Protein AF-A0A4P1T7J0-F1 (afdb_monomer)

Organism: Callithrix jacchus (NCBI:txid9483)

Mean predicted aligned error: 5.01 Å

pLDDT: mean 91.34, std 6.76, range [58.94, 97.94]

Sequence (83 aa):
VFSGRGSFPVAEKITQGFGVIFSNGERWKQIRRFSLMVLRNMGMGKKTIEDRIQEEALCLVEALKKTNASPCDPTFLLGCVPC

Secondary structure (DSSP, 8-state):
---PPPP-HHHHHHHTT-SSSS--HHHHHHHHHHHHHHHHHTTTTSHHHHHHHHHHHHHHHHHHHTTTT-----HHHHHH---

InterPro domains:
  IPR001128 Cytochrome P450 [PF00067] (2-83)
  IPR036396 Cytochrome P450 superfamily [G3DSA:1.10.630.10] (1-83)
  IPR036396 Cytochrome P450 superfamily [SSF48264] (2-81)
  IPR050182 Cytochrome P450 family 2 [PTHR24300] (1-81)

Solvent-accessible surface area (backbone atoms only — not comparable to full-atom values): 5029 Å² total; per-residue (Å²): 134,96,79,77,51,79,91,46,74,68,58,38,72,74,46,70,55,46,64,64,81,61,17,54,70,69,63,19,54,52,47,43,53,50,52,53,51,52,43,44,72,74,22,55,96,38,67,70,41,53,55,46,44,51,54,35,50,51,53,47,52,52,58,55,56,71,49,70,86,52,94,74,83,57,66,62,62,71,69,64,56,67,116

Nearest PDB structures (foldseek):
  2pg6-assembly2_B  TM=9.678E-01  e=2.456E-05  Homo sapiens
  2fdw-assembly1_A  TM=9.735E-01  e=2.812E-05  Homo sapiens
  3ua5-assembly1_A  TM=8.816E-01  e=1.750E-05  Homo sapiens
  4ejh-assembly8_H  TM=8.828E-01  e=1.248E-04  Homo sapiens
  3c6g-assembly1_A  TM=8.446E-01  e=1.531E-02  Homo sapiens

Foldseek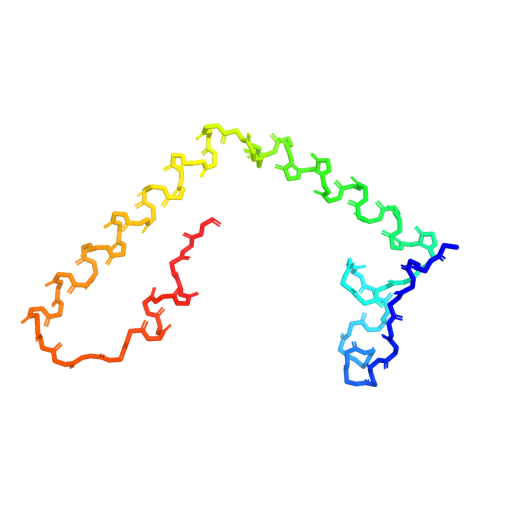 3Di:
DPPAADDDPVCCVVQVQADQRHHDDPRNVVRVVVVVVVCVVVPVVHVVVVVVVVVLVVVLVVVVVVCVPPDDDCPCSVVPSDD

Structure (mmCIF, N/CA/C/O backbone):
data_AF-A0A4P1T7J0-F1
#
_entry.id   AF-A0A4P1T7J0-F1
#
loop_
_atom_site.group_PDB
_atom_site.id
_atom_site.type_symbol
_atom_site.label_atom_id
_atom_site.label_alt_id
_atom_site.label_comp_id
_atom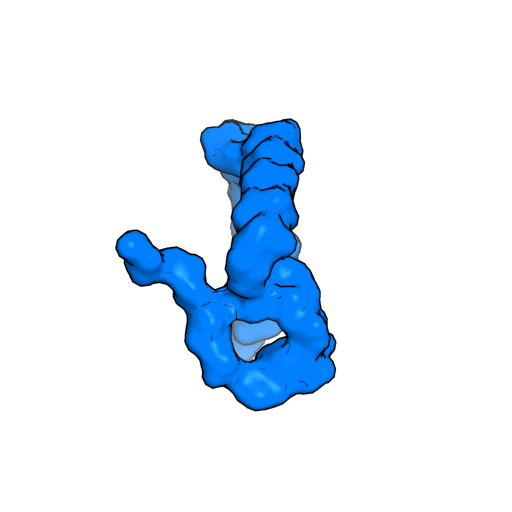_site.label_asym_id
_atom_site.label_entity_id
_atom_site.label_seq_id
_atom_site.pdbx_PDB_ins_code
_atom_site.Cartn_x
_atom_site.Cartn_y
_atom_site.Cartn_z
_atom_site.occupancy
_atom_site.B_iso_or_equiv
_atom_site.auth_seq_id
_atom_site.auth_comp_id
_atom_site.auth_asym_id
_atom_site.auth_atom_id
_atom_site.pdbx_PDB_model_num
ATOM 1 N N . VAL A 1 1 ? -25.553 -2.144 13.155 1.00 62.28 1 VAL A N 1
ATOM 2 C CA . VAL A 1 1 ? -24.486 -1.752 12.199 1.00 62.28 1 VAL A CA 1
ATOM 3 C C . VAL A 1 1 ? -23.388 -2.801 12.248 1.00 62.28 1 VAL A C 1
ATOM 5 O O . VAL A 1 1 ? -22.885 -3.071 13.330 1.00 62.28 1 VAL A O 1
ATOM 8 N N . PHE A 1 2 ? -23.038 -3.405 11.112 1.00 85.81 2 PHE A N 1
ATOM 9 C CA . PHE A 1 2 ? -21.980 -4.417 11.012 1.00 85.81 2 PHE A CA 1
ATOM 10 C C . PHE A 1 2 ? -20.626 -3.745 10.745 1.00 85.81 2 PHE A C 1
ATOM 12 O O . PHE A 1 2 ? -20.211 -3.600 9.601 1.00 85.81 2 PHE A O 1
ATOM 19 N N . SER A 1 3 ? -19.961 -3.265 11.801 1.00 87.88 3 SER A N 1
ATOM 20 C CA . SER A 1 3 ? -1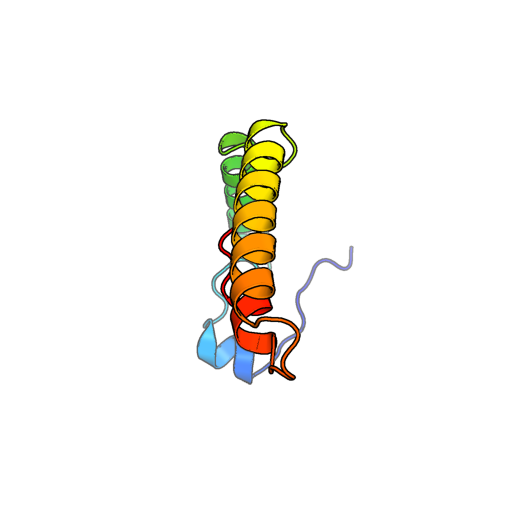8.678 -2.542 11.688 1.00 87.88 3 SER A CA 1
ATOM 21 C C . SER A 1 3 ? -17.466 -3.301 12.240 1.00 87.88 3 SER A C 1
ATOM 23 O O . SER A 1 3 ? -16.358 -2.766 12.217 1.00 87.88 3 SER A O 1
ATOM 25 N N . GLY A 1 4 ? -17.670 -4.511 12.769 1.00 89.38 4 GLY A N 1
ATOM 26 C CA . GLY A 1 4 ? -16.616 -5.320 13.380 1.00 89.38 4 GLY A CA 1
ATOM 27 C C . GLY A 1 4 ? -15.621 -5.901 12.370 1.00 89.38 4 GLY A C 1
ATOM 28 O O . GLY A 1 4 ? -15.898 -5.986 11.174 1.00 89.38 4 GLY A O 1
ATOM 29 N N . ARG A 1 5 ? -14.447 -6.293 12.861 1.00 91.31 5 ARG A N 1
ATOM 30 C CA . ARG A 1 5 ? -13.421 -7.064 12.152 1.00 91.31 5 ARG A CA 1
ATOM 31 C C . ARG A 1 5 ? -13.470 -8.507 12.626 1.00 91.31 5 ARG A C 1
ATOM 33 O O . ARG A 1 5 ? -13.517 -8.738 13.833 1.00 91.31 5 ARG A O 1
ATOM 40 N N . GLY A 1 6 ? -13.480 -9.442 11.675 1.00 89.62 6 GLY A N 1
ATOM 41 C CA . GLY A 1 6 ? -13.420 -10.872 11.968 1.00 89.62 6 GLY A CA 1
ATOM 42 C C . GLY A 1 6 ? -12.134 -11.232 12.711 1.00 89.62 6 GLY A C 1
ATOM 43 O O . GLY A 1 6 ? -11.096 -10.604 12.495 1.00 89.62 6 GLY A O 1
ATOM 44 N N . SER A 1 7 ? -12.225 -12.229 13.589 1.00 87.25 7 SER A N 1
ATOM 45 C CA . SER A 1 7 ? -11.066 -12.780 14.288 1.00 87.25 7 SER A CA 1
ATOM 46 C C . SER A 1 7 ? -10.282 -13.679 13.337 1.00 87.25 7 SER A C 1
ATOM 48 O O . SER A 1 7 ? -10.831 -14.606 12.740 1.00 87.25 7 SER A O 1
A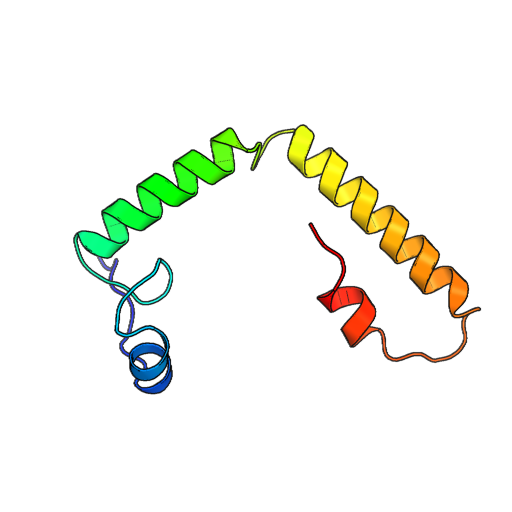TOM 50 N N . PHE A 1 8 ? -8.994 -13.382 13.193 1.00 90.19 8 PHE A N 1
ATOM 51 C CA . PHE A 1 8 ? -8.048 -14.195 12.441 1.00 90.19 8 PHE A CA 1
ATOM 52 C C . PHE A 1 8 ? -6.877 -14.512 13.374 1.00 90.19 8 PHE A C 1
ATOM 54 O O . PHE A 1 8 ? -6.088 -13.607 13.650 1.00 90.19 8 PHE A O 1
ATOM 61 N N . PRO A 1 9 ? -6.714 -15.765 13.842 1.00 91.44 9 PRO A N 1
ATOM 62 C CA . PRO A 1 9 ? -5.721 -16.107 14.865 1.00 91.44 9 PRO A CA 1
ATOM 63 C C . PRO A 1 9 ? -4.288 -15.688 14.509 1.00 91.44 9 PRO A C 1
ATOM 65 O O . PRO A 1 9 ? -3.533 -15.223 15.359 1.00 91.44 9 PRO A O 1
ATOM 68 N N . VAL A 1 10 ? -3.920 -15.793 13.227 1.00 94.12 10 VAL A N 1
ATOM 69 C CA . VAL A 1 10 ? -2.615 -15.334 12.725 1.00 94.12 10 VAL A CA 1
ATOM 70 C C . VAL A 1 10 ? -2.480 -13.815 12.852 1.00 94.12 10 VAL A C 1
ATOM 72 O O . VAL A 1 10 ? -1.483 -13.328 13.381 1.00 94.12 10 VAL A O 1
ATOM 75 N N . ALA A 1 11 ? -3.490 -13.057 12.417 1.00 88.88 11 ALA A N 1
ATOM 76 C CA . ALA A 1 11 ? -3.465 -11.600 12.497 1.00 88.88 11 ALA A CA 1
ATOM 77 C C . ALA A 1 11 ? -3.483 -11.109 13.949 1.00 88.88 11 ALA A C 1
ATOM 79 O O . ALA A 1 11 ? -2.796 -10.144 14.275 1.00 88.88 11 ALA A O 1
ATOM 80 N N . GLU A 1 12 ? -4.214 -11.782 14.836 1.00 88.88 12 GLU A N 1
ATOM 81 C CA . GLU A 1 12 ? -4.221 -11.479 16.268 1.00 88.88 12 GLU A CA 1
ATOM 82 C C . GLU A 1 12 ? -2.867 -11.754 16.912 1.00 88.88 12 GLU A C 1
ATOM 84 O O . GLU A 1 12 ? -2.394 -10.930 17.686 1.00 88.88 12 GLU A O 1
ATOM 89 N N . LYS A 1 13 ? -2.184 -12.844 16.553 1.00 92.81 13 LYS A N 1
ATOM 90 C CA . LYS A 1 13 ? -0.840 -13.121 17.074 1.00 92.81 13 LYS A CA 1
ATOM 91 C C . LYS A 1 13 ? 0.187 -12.075 16.627 1.00 92.81 13 LYS A C 1
ATOM 93 O O . LYS A 1 13 ? 1.060 -11.715 17.411 1.00 92.81 13 LYS A O 1
ATOM 98 N N . ILE A 1 14 ? 0.076 -11.588 15.389 1.00 93.31 14 ILE A N 1
ATOM 99 C CA . ILE A 1 14 ? 0.999 -10.593 14.818 1.00 93.31 14 ILE A CA 1
ATOM 100 C C . ILE A 1 14 ? 0.707 -9.191 15.359 1.00 93.31 14 ILE A C 1
ATOM 102 O O . ILE A 1 14 ? 1.613 -8.480 15.778 1.00 93.31 14 ILE A O 1
ATOM 106 N N . THR A 1 15 ? -0.559 -8.777 15.326 1.00 90.25 15 THR A N 1
ATOM 107 C CA . THR A 1 15 ? -0.962 -7.393 15.628 1.00 90.25 15 THR A CA 1
ATOM 108 C C . THR A 1 15 ? -1.410 -7.194 17.066 1.00 90.25 15 THR A C 1
ATOM 110 O O . THR A 1 15 ? -1.584 -6.053 17.486 1.00 90.25 15 THR A O 1
ATOM 113 N N . GLN A 1 16 ? -1.650 -8.278 17.810 1.00 88.44 16 GLN A N 1
ATOM 114 C CA . GLN A 1 16 ? -2.150 -8.277 19.190 1.00 88.44 16 GLN A CA 1
ATOM 115 C C . GLN A 1 16 ? -3.436 -7.446 19.367 1.00 88.44 16 GLN A C 1
ATOM 117 O O . GLN A 1 16 ? -3.711 -6.898 20.433 1.00 88.44 16 GLN A O 1
ATOM 122 N N . GLY A 1 17 ? -4.237 -7.315 18.301 1.00 84.50 17 GLY A N 1
ATOM 123 C CA . GLY A 1 17 ? -5.456 -6.503 18.304 1.00 84.50 17 GLY A CA 1
ATOM 124 C C . GLY A 1 17 ? -5.212 -4.985 18.271 1.00 8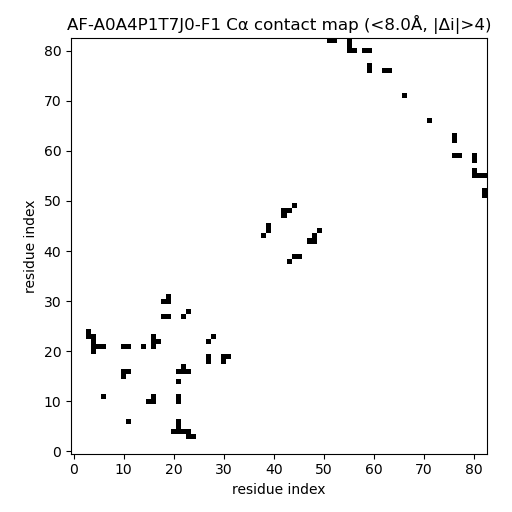4.50 17 GLY A C 1
ATOM 125 O O . GLY A 1 17 ? -6.111 -4.204 18.616 1.00 84.50 17 GLY A O 1
ATOM 126 N N . PHE A 1 18 ? -4.015 -4.544 17.874 1.00 89.75 18 PHE A N 1
ATOM 127 C CA . PHE A 1 18 ? -3.665 -3.141 17.644 1.00 89.75 18 PHE A CA 1
ATOM 128 C C . PHE A 1 18 ? -3.706 -2.768 16.152 1.00 89.75 18 PHE A C 1
ATOM 130 O O . PHE A 1 18 ? -3.867 -3.605 15.265 1.00 89.75 18 PHE A O 1
ATOM 137 N N . GLY A 1 19 ? -3.588 -1.468 15.870 1.00 91.31 19 GLY A N 1
ATOM 138 C CA . GLY A 1 19 ? -3.610 -0.923 14.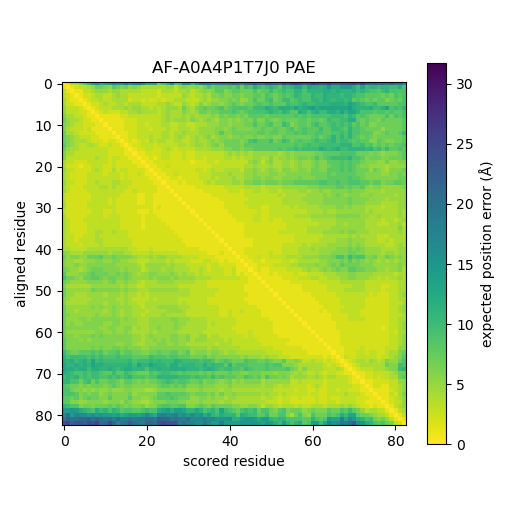512 1.00 91.31 19 GLY A CA 1
ATOM 139 C C . GLY A 1 19 ? -5.018 -0.644 13.985 1.00 91.31 19 GLY A C 1
ATOM 140 O O . GLY A 1 19 ? -5.981 -0.595 14.744 1.00 91.31 19 GLY A O 1
ATOM 141 N N . VAL A 1 20 ? -5.140 -0.413 12.674 1.00 94.69 20 VAL A N 1
ATOM 142 C CA . VAL A 1 20 ? -6.398 0.020 12.025 1.00 94.69 20 VAL A CA 1
ATOM 143 C C . VAL A 1 20 ? -7.136 -1.106 11.286 1.00 94.69 20 VAL A C 1
ATOM 145 O O . VAL A 1 20 ? -8.336 -0.995 11.027 1.00 94.69 20 VAL A O 1
ATOM 148 N N . ILE A 1 21 ? -6.429 -2.182 10.928 1.00 92.19 21 ILE A N 1
ATOM 149 C CA . ILE A 1 21 ? -6.951 -3.245 10.055 1.00 92.19 21 ILE A CA 1
ATOM 150 C C . ILE A 1 21 ? -7.751 -4.277 10.859 1.00 92.19 21 ILE A C 1
ATOM 152 O O . ILE A 1 21 ? -8.891 -4.560 10.494 1.00 92.19 21 ILE A O 1
ATOM 156 N N . PHE A 1 22 ? -7.181 -4.781 11.961 1.00 91.62 22 PHE A N 1
ATOM 157 C CA . PHE A 1 22 ? -7.728 -5.899 12.747 1.00 91.62 22 PHE A CA 1
ATOM 158 C C . PHE A 1 22 ? -8.258 -5.508 14.137 1.00 91.62 22 PHE A C 1
ATOM 160 O O . PHE A 1 22 ? -8.759 -6.360 14.864 1.00 91.62 22 PHE A O 1
ATOM 167 N N . SER A 1 23 ? -8.176 -4.234 14.530 1.00 92.31 23 SER A N 1
ATOM 168 C CA . SER A 1 23 ? -8.736 -3.779 15.808 1.00 92.31 23 SER A CA 1
ATOM 169 C C . SER A 1 23 ? -10.257 -3.593 15.740 1.00 92.31 23 SER A C 1
ATOM 171 O O . SER A 1 23 ? -10.844 -3.435 14.668 1.00 92.31 23 SER A O 1
ATOM 173 N N . ASN A 1 24 ? -10.903 -3.584 16.909 1.00 92.56 24 ASN A N 1
ATOM 174 C CA . ASN A 1 24 ? -12.349 -3.423 17.069 1.00 92.56 24 ASN A CA 1
ATOM 175 C C . ASN A 1 24 ? -12.693 -2.354 18.123 1.00 92.56 24 ASN A C 1
ATOM 177 O O . ASN A 1 24 ? -11.830 -1.870 18.858 1.00 92.56 24 ASN A O 1
ATOM 181 N N . GLY A 1 25 ? -13.977 -1.992 18.200 1.00 92.75 25 GLY A N 1
ATOM 182 C CA . GLY A 1 25 ? -14.501 -1.092 19.231 1.00 92.75 25 GLY A CA 1
ATOM 183 C C . GLY A 1 25 ? -13.964 0.338 19.129 1.00 92.75 25 GLY A C 1
ATOM 184 O O . GLY A 1 25 ? -13.700 0.844 18.037 1.00 92.75 25 GLY A O 1
ATOM 185 N N . GLU A 1 26 ? -13.829 1.007 20.273 1.00 94.19 26 GLU A N 1
ATOM 186 C CA . GLU A 1 26 ? -13.430 2.419 20.328 1.00 94.19 26 GLU A CA 1
ATOM 187 C C . GLU A 1 26 ? -11.998 2.649 19.839 1.00 94.19 26 GLU A C 1
ATOM 189 O O . GLU A 1 26 ? -11.738 3.594 19.097 1.00 94.19 26 GLU A O 1
ATOM 194 N N . ARG A 1 27 ? -11.088 1.716 20.144 1.00 92.56 27 ARG A N 1
ATOM 195 C CA . ARG A 1 27 ? -9.701 1.745 19.663 1.00 92.56 27 ARG A CA 1
ATOM 196 C C . ARG A 1 27 ? -9.640 1.871 18.139 1.00 92.56 27 ARG A C 1
ATOM 198 O O . ARG A 1 27 ? -8.948 2.743 17.618 1.00 92.56 27 ARG A O 1
ATOM 205 N N . TRP A 1 28 ? -10.392 1.030 17.428 1.00 94.75 28 TRP A N 1
ATOM 206 C CA . TRP A 1 28 ? -10.459 1.075 15.967 1.00 94.75 28 TRP A CA 1
ATOM 207 C C . TRP A 1 28 ? -10.996 2.412 15.458 1.00 94.75 28 TRP A C 1
ATOM 209 O O . TRP A 1 28 ? -10.419 3.001 14.543 1.00 94.75 28 TRP A O 1
ATOM 219 N N . LYS A 1 29 ? -12.078 2.918 16.065 1.00 95.31 29 LYS A N 1
ATOM 220 C CA . LYS A 1 29 ? -12.697 4.190 15.664 1.00 95.31 29 LYS A CA 1
ATOM 221 C C . LYS A 1 29 ? -11.725 5.359 15.814 1.00 95.31 29 LYS A C 1
ATOM 223 O O . LYS A 1 29 ? -11.598 6.157 14.883 1.00 95.31 29 LYS A O 1
ATOM 228 N N . GLN A 1 30 ? -11.026 5.439 16.945 1.00 96.31 30 GLN A N 1
ATOM 229 C CA . GLN A 1 30 ? -10.072 6.510 17.231 1.00 96.31 30 GLN A CA 1
ATOM 230 C C . GLN A 1 30 ? -8.877 6.474 16.277 1.00 96.31 30 GLN A C 1
ATOM 232 O O . GLN A 1 30 ? -8.611 7.471 15.603 1.00 96.31 30 GLN A O 1
ATOM 237 N N . ILE A 1 31 ? -8.216 5.317 16.147 1.00 96.25 31 ILE A N 1
ATOM 238 C CA . ILE A 1 31 ? -7.050 5.165 15.264 1.00 96.25 31 ILE A CA 1
ATOM 239 C C . ILE A 1 31 ? -7.451 5.437 13.813 1.00 96.25 31 ILE A C 1
ATOM 241 O O . ILE A 1 31 ? -6.794 6.220 13.136 1.00 96.25 31 ILE A O 1
ATOM 245 N N . ARG A 1 32 ? -8.573 4.880 13.338 1.00 96.62 32 ARG A N 1
ATOM 246 C CA . ARG A 1 32 ? -9.058 5.124 11.971 1.00 96.62 32 ARG A CA 1
ATOM 247 C C . ARG A 1 32 ? -9.317 6.606 11.711 1.00 96.62 32 ARG A C 1
ATOM 249 O O . ARG A 1 32 ? -8.935 7.107 10.654 1.00 96.62 32 ARG A O 1
ATOM 256 N N . ARG A 1 33 ? -9.977 7.304 12.641 1.00 97.50 33 ARG A N 1
ATOM 257 C CA . ARG A 1 33 ? -10.274 8.737 12.496 1.00 97.50 33 ARG A CA 1
ATOM 258 C C . ARG A 1 33 ? -8.990 9.559 12.442 1.00 97.50 33 ARG A C 1
ATOM 260 O O . ARG A 1 33 ? -8.867 10.413 11.566 1.00 97.50 33 ARG A O 1
ATOM 267 N N . PHE A 1 34 ? -8.051 9.278 13.341 1.00 97.50 34 PHE A N 1
ATOM 268 C CA . PHE A 1 34 ? -6.752 9.939 13.373 1.00 97.50 34 PHE A CA 1
ATOM 269 C C . PHE A 1 34 ? -5.956 9.681 12.086 1.00 97.50 34 PHE A C 1
ATOM 271 O O . PHE A 1 34 ? -5.578 10.633 11.410 1.00 97.50 34 PHE A O 1
ATOM 278 N N . SER A 1 35 ? -5.786 8.421 11.674 1.00 97.50 35 SER A N 1
ATOM 279 C CA . SER A 1 35 ? -5.044 8.069 10.456 1.00 97.50 35 SER A CA 1
ATOM 280 C C . SER A 1 35 ? -5.636 8.720 9.206 1.00 97.50 35 SER A C 1
ATOM 282 O O . SER A 1 35 ? -4.895 9.274 8.400 1.00 97.50 35 SER A O 1
ATOM 284 N N . LEU A 1 36 ? -6.965 8.721 9.047 1.00 97.31 36 LEU A N 1
ATOM 285 C CA . LEU A 1 36 ? -7.612 9.380 7.906 1.00 97.31 36 LEU A CA 1
ATOM 286 C C . LEU A 1 36 ? -7.411 10.899 7.911 1.00 97.31 36 LEU A C 1
ATOM 288 O O . LEU A 1 36 ? -7.257 11.492 6.844 1.00 97.31 36 LEU A O 1
ATOM 292 N N . MET A 1 37 ? -7.422 11.529 9.088 1.00 97.94 37 MET A N 1
ATOM 293 C CA . MET A 1 37 ? -7.121 12.955 9.221 1.00 97.94 37 MET A CA 1
ATOM 294 C C . MET A 1 37 ? -5.678 13.242 8.796 1.00 97.94 37 MET A C 1
ATOM 296 O O . MET A 1 37 ? -5.456 14.111 7.958 1.00 97.94 37 MET A O 1
ATOM 300 N N . VAL A 1 38 ? -4.716 12.477 9.317 1.00 97.44 38 VAL A N 1
ATOM 301 C CA . VAL A 1 38 ? -3.293 12.638 8.994 1.00 97.44 38 VAL A CA 1
ATOM 302 C C . VAL A 1 38 ? -3.043 12.435 7.501 1.00 97.44 38 VAL A C 1
ATOM 304 O O . VAL A 1 38 ? -2.435 13.295 6.873 1.00 97.44 38 VAL A O 1
ATOM 307 N N . LEU A 1 39 ? -3.577 11.370 6.896 1.00 96.06 39 LEU A N 1
ATOM 308 C CA . LEU A 1 39 ? -3.409 11.107 5.463 1.00 96.06 39 LEU A CA 1
ATOM 309 C C . LEU A 1 39 ? -3.953 12.254 4.596 1.00 96.06 39 LEU A C 1
ATOM 311 O O . LEU A 1 39 ? -3.283 12.693 3.665 1.00 96.06 39 LEU A O 1
ATOM 315 N N . ARG A 1 40 ? -5.134 12.797 4.918 1.00 95.88 40 ARG A N 1
ATOM 316 C CA . ARG A 1 40 ? -5.702 13.959 4.205 1.00 95.88 40 ARG A CA 1
ATOM 317 C C . ARG A 1 40 ? -4.870 15.227 4.393 1.00 95.88 40 ARG A C 1
ATOM 319 O O . ARG A 1 40 ? -4.723 16.006 3.449 1.00 95.88 40 ARG A O 1
ATOM 326 N N . ASN A 1 41 ? -4.315 15.432 5.587 1.00 95.88 41 ASN A N 1
ATOM 327 C CA . ASN A 1 41 ? -3.422 16.556 5.867 1.00 95.88 41 ASN A CA 1
ATOM 328 C C . ASN A 1 41 ? -2.111 16.439 5.078 1.00 95.88 41 ASN A C 1
ATOM 330 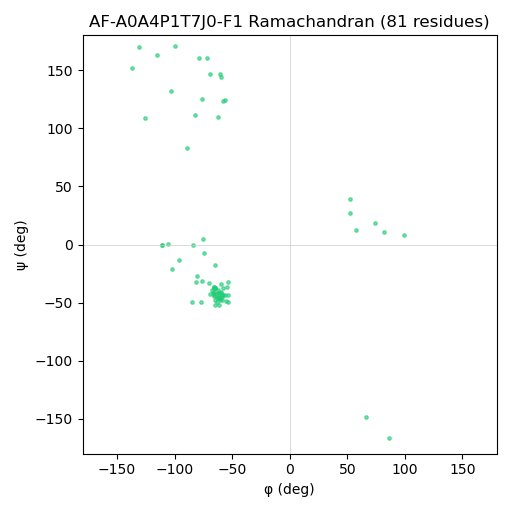O O . ASN A 1 41 ? -1.644 17.443 4.552 1.00 95.88 41 ASN A O 1
ATOM 334 N N . MET A 1 42 ? -1.592 15.220 4.900 1.00 93.69 42 MET A N 1
ATOM 335 C CA . MET A 1 42 ? -0.440 14.920 4.035 1.00 93.69 42 MET A CA 1
ATOM 336 C C . MET A 1 42 ? -0.771 14.926 2.532 1.00 93.69 42 MET A C 1
ATOM 338 O O . MET A 1 42 ? 0.083 14.617 1.709 1.00 93.69 42 MET A O 1
ATOM 342 N N . GLY A 1 43 ? -2.000 15.285 2.155 1.00 93.75 43 GLY A N 1
ATOM 343 C CA . GLY A 1 43 ? -2.377 15.489 0.760 1.00 93.75 43 GLY A CA 1
ATOM 344 C C . GLY A 1 43 ? -3.105 14.324 0.098 1.00 93.75 43 GLY A C 1
ATOM 345 O O . GLY A 1 43 ? -3.347 14.391 -1.104 1.00 93.75 43 GLY A O 1
ATOM 346 N N . MET A 1 44 ? -3.499 13.280 0.836 1.00 94.31 44 MET A N 1
ATOM 347 C CA . MET A 1 44 ? -4.321 12.199 0.278 1.00 94.31 44 MET A CA 1
ATOM 348 C C . MET A 1 44 ? -5.634 12.764 -0.281 1.00 94.31 44 MET A C 1
ATOM 350 O O . MET A 1 44 ? -6.406 13.396 0.447 1.00 94.31 44 MET A O 1
ATOM 354 N N . GLY A 1 45 ? -5.888 12.510 -1.567 1.00 92.50 45 G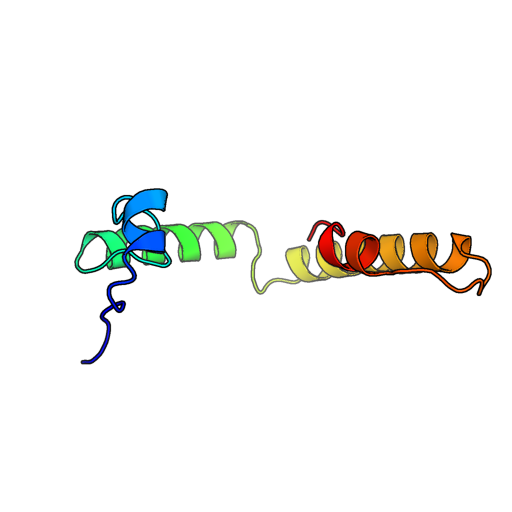LY A N 1
ATOM 355 C CA . GLY A 1 45 ? -7.031 13.059 -2.306 1.00 92.50 45 GLY A CA 1
ATOM 356 C C . GLY A 1 45 ? -6.821 14.481 -2.838 1.00 92.50 45 GLY A C 1
ATOM 357 O O . GLY A 1 45 ? -7.784 15.104 -3.276 1.00 92.50 45 GLY A O 1
ATOM 358 N N . LYS A 1 46 ? -5.594 15.011 -2.786 1.00 95.38 46 LYS A N 1
ATOM 359 C CA . LYS A 1 46 ? -5.200 16.288 -3.396 1.00 95.38 46 LYS A CA 1
ATOM 360 C C . LYS A 1 46 ? -4.176 16.051 -4.505 1.00 95.38 46 LYS A C 1
ATOM 362 O O . LYS A 1 46 ? -3.492 15.028 -4.515 1.00 95.38 46 LYS A O 1
ATOM 367 N N . LYS A 1 47 ? -4.003 17.068 -5.354 1.00 94.62 47 LYS A N 1
ATOM 368 C CA . LYS A 1 47 ? -3.021 17.073 -6.445 1.00 94.62 47 LYS A CA 1
ATOM 369 C C . LYS A 1 47 ? -1.592 16.757 -5.979 1.00 94.62 47 LYS A C 1
ATOM 371 O O . LYS A 1 47 ? -0.873 16.058 -6.660 1.00 94.62 47 LYS A O 1
ATOM 376 N N . THR A 1 48 ? -1.214 17.149 -4.762 1.00 93.12 48 THR A N 1
ATOM 377 C CA . THR A 1 48 ? 0.118 16.850 -4.205 1.00 93.12 48 THR A CA 1
ATOM 378 C C . THR A 1 48 ? 0.457 15.357 -4.143 1.00 93.12 48 THR A C 1
ATOM 380 O O . THR A 1 48 ? 1.609 14.995 -4.335 1.00 93.12 48 THR A O 1
ATOM 383 N N . ILE A 1 49 ? -0.512 14.483 -3.832 1.00 94.56 49 ILE A N 1
ATOM 384 C CA . ILE A 1 49 ? -0.274 13.028 -3.839 1.00 94.56 49 ILE A CA 1
ATOM 385 C C . ILE A 1 49 ? -0.379 12.469 -5.259 1.00 94.56 49 ILE A C 1
ATOM 387 O O . ILE A 1 49 ? 0.350 11.543 -5.588 1.00 94.56 49 ILE A O 1
ATOM 391 N N . GLU A 1 50 ? -1.231 13.043 -6.109 1.00 94.25 50 GLU A N 1
ATOM 392 C CA . GLU A 1 50 ? -1.273 12.699 -7.535 1.00 94.25 50 GLU A CA 1
ATOM 393 C C . GLU A 1 50 ? 0.081 12.952 -8.213 1.00 94.25 50 GLU A C 1
ATOM 395 O O . GLU A 1 50 ? 0.600 12.053 -8.866 1.00 94.25 50 GLU A O 1
ATOM 400 N N . ASP A 1 51 ? 0.685 14.120 -7.983 1.00 94.62 51 ASP A N 1
ATOM 401 C CA . ASP A 1 51 ? 1.990 14.492 -8.536 1.00 94.62 51 ASP A CA 1
ATOM 402 C C . ASP A 1 51 ? 3.084 13.499 -8.084 1.00 94.62 51 ASP A C 1
ATOM 404 O O . ASP A 1 51 ? 3.894 13.058 -8.895 1.00 94.62 51 ASP A O 1
ATOM 408 N N . ARG A 1 52 ? 3.061 13.060 -6.814 1.00 93.06 52 ARG A N 1
ATOM 409 C CA . ARG A 1 52 ? 3.989 12.035 -6.295 1.00 93.06 52 ARG A CA 1
ATOM 410 C C . ARG A 1 52 ? 3.772 10.661 -6.930 1.00 93.06 52 ARG A C 1
ATOM 412 O O . ARG A 1 52 ? 4.733 9.989 -7.277 1.00 93.06 52 ARG A O 1
ATOM 419 N N . ILE A 1 53 ? 2.518 10.248 -7.123 1.00 93.94 53 ILE A N 1
ATOM 420 C CA . ILE A 1 53 ? 2.202 8.992 -7.823 1.00 93.94 53 ILE A CA 1
ATOM 421 C C . ILE A 1 53 ? 2.695 9.053 -9.275 1.00 93.94 53 ILE A C 1
ATOM 423 O O . ILE A 1 53 ? 3.201 8.059 -9.793 1.00 93.94 53 ILE A O 1
ATOM 427 N N . GLN A 1 54 ? 2.556 10.203 -9.940 1.00 95.50 54 GLN A N 1
ATOM 428 C CA . GLN A 1 54 ? 3.047 10.396 -11.305 1.00 95.50 54 GLN A CA 1
ATOM 429 C C . GLN A 1 54 ? 4.575 10.334 -11.382 1.00 95.50 54 GLN A C 1
ATOM 431 O O . GLN A 1 54 ? 5.097 9.678 -12.282 1.00 95.50 54 GLN A O 1
ATOM 436 N N . GLU A 1 55 ? 5.284 10.965 -10.447 1.00 94.75 55 GLU A N 1
ATOM 437 C CA . GLU A 1 55 ? 6.748 10.886 -10.344 1.00 94.75 55 GLU A CA 1
ATOM 438 C C . GLU A 1 55 ? 7.219 9.428 -10.236 1.00 94.75 55 GLU A C 1
ATOM 440 O O . GLU A 1 55 ? 8.053 8.967 -11.016 1.00 94.75 55 GLU A O 1
ATOM 445 N N . GLU A 1 56 ? 6.599 8.662 -9.347 1.00 94.56 56 GLU A N 1
ATOM 446 C CA . GLU A 1 56 ? 6.955 7.265 -9.101 1.00 94.56 56 GLU A CA 1
ATOM 447 C C . GLU A 1 56 ? 6.578 6.347 -10.279 1.00 94.56 56 GLU A C 1
ATOM 449 O O . GLU A 1 56 ? 7.311 5.416 -10.630 1.00 94.56 56 GLU A O 1
ATOM 454 N N . ALA A 1 57 ? 5.486 6.656 -10.985 1.00 95.00 57 ALA A N 1
ATOM 455 C CA . ALA A 1 57 ? 5.136 5.990 -12.237 1.00 95.00 57 ALA A CA 1
ATOM 456 C C . ALA A 1 57 ? 6.169 6.253 -13.349 1.00 95.00 57 ALA A C 1
ATOM 458 O O . ALA A 1 57 ? 6.480 5.342 -14.122 1.00 95.00 57 ALA A O 1
ATOM 459 N N . LEU A 1 58 ? 6.732 7.464 -13.433 1.00 94.81 58 LEU A N 1
ATOM 460 C CA . LEU A 1 58 ? 7.812 7.770 -14.377 1.00 94.81 58 LEU A CA 1
ATOM 461 C C . LEU A 1 58 ? 9.083 6.983 -14.033 1.00 94.81 58 LEU A C 1
ATOM 463 O O . LEU A 1 58 ? 9.658 6.352 -14.925 1.00 94.81 58 LEU A O 1
ATOM 467 N N . CYS A 1 59 ? 9.457 6.924 -12.751 1.00 92.69 59 CYS A N 1
ATOM 468 C CA . CYS A 1 59 ? 10.562 6.092 -12.265 1.00 92.69 59 CYS A CA 1
ATOM 469 C C . CYS A 1 59 ? 10.377 4.612 -12.643 1.00 92.69 59 CYS A C 1
ATOM 471 O O . CYS A 1 59 ? 11.313 3.965 -13.125 1.00 92.69 59 CYS A O 1
ATOM 473 N N . LEU A 1 60 ? 9.160 4.076 -12.497 1.00 94.00 60 LEU A N 1
ATOM 474 C CA . LEU A 1 60 ? 8.835 2.709 -12.911 1.00 94.00 60 LEU A CA 1
ATOM 475 C C . LEU A 1 60 ? 9.006 2.508 -14.423 1.00 94.00 60 LEU A C 1
ATOM 477 O O . LEU A 1 60 ? 9.597 1.515 -14.851 1.00 94.00 60 LEU A O 1
ATOM 481 N N . VAL A 1 61 ? 8.514 3.440 -15.243 1.00 93.88 61 VAL A N 1
ATOM 482 C CA . VAL A 1 61 ? 8.668 3.374 -16.706 1.00 93.88 61 VAL A CA 1
ATOM 483 C C . VAL A 1 61 ? 10.144 3.367 -17.099 1.00 93.88 61 VAL A C 1
ATOM 485 O O . VAL A 1 61 ? 10.543 2.594 -17.973 1.00 93.88 61 VAL A O 1
ATOM 488 N N . GLU A 1 62 ? 10.975 4.187 -16.461 1.00 93.00 62 GLU A N 1
ATOM 489 C CA . GLU A 1 62 ? 12.421 4.180 -16.693 1.00 93.00 62 GLU A CA 1
ATOM 490 C C . GLU A 1 62 ? 13.074 2.858 -16.281 1.00 93.00 62 GLU A C 1
ATOM 492 O O . GLU A 1 62 ? 13.907 2.328 -17.022 1.00 93.00 62 GLU A O 1
ATOM 497 N N . ALA A 1 63 ? 12.685 2.294 -15.135 1.00 91.50 63 ALA A N 1
ATOM 498 C CA . ALA A 1 63 ? 13.182 0.999 -14.679 1.00 91.50 63 ALA A CA 1
ATOM 499 C C . ALA A 1 63 ? 12.810 -0.133 -15.651 1.00 91.50 63 ALA A C 1
ATOM 501 O O . ALA A 1 63 ? 13.658 -0.962 -15.981 1.00 91.50 63 ALA A O 1
ATOM 502 N N . LEU A 1 64 ? 11.582 -0.128 -16.175 1.00 92.06 64 LEU A N 1
ATOM 503 C CA . LEU A 1 64 ? 11.137 -1.089 -17.186 1.00 92.06 64 LEU A CA 1
ATOM 504 C C . LEU A 1 64 ? 11.862 -0.899 -18.520 1.00 92.06 64 LEU A C 1
ATOM 506 O O . LEU A 1 64 ? 12.245 -1.878 -19.149 1.00 92.06 64 LEU A O 1
ATOM 510 N N . LYS A 1 65 ? 12.129 0.337 -18.955 1.00 93.88 65 LYS A N 1
ATOM 511 C CA . LYS A 1 65 ? 12.913 0.575 -20.182 1.00 93.88 65 LYS A CA 1
ATOM 512 C C . LYS A 1 65 ? 14.321 -0.020 -20.096 1.00 93.88 65 LYS A C 1
ATOM 514 O O . LYS A 1 65 ? 14.821 -0.529 -21.096 1.00 93.88 65 LYS A O 1
ATOM 519 N N . LYS A 1 66 ? 14.940 -0.021 -18.909 1.00 92.12 66 LYS A N 1
ATOM 520 C CA . LYS A 1 66 ? 16.274 -0.610 -18.685 1.00 92.12 66 LYS A CA 1
ATOM 521 C C . LYS A 1 66 ? 16.315 -2.128 -18.878 1.00 92.12 66 LYS A C 1
ATOM 523 O O . LYS A 1 66 ? 17.402 -2.666 -19.075 1.00 92.12 66 LYS A O 1
ATOM 528 N N . THR A 1 67 ? 15.175 -2.823 -18.872 1.00 91.06 67 THR A N 1
ATOM 529 C CA . THR A 1 67 ? 15.141 -4.261 -19.182 1.00 91.06 67 THR A CA 1
ATOM 530 C C . THR A 1 67 ? 15.314 -4.538 -20.679 1.00 91.06 67 THR A C 1
ATOM 532 O O . THR A 1 67 ? 15.479 -5.694 -21.060 1.00 91.06 67 THR A O 1
ATOM 535 N N . ASN A 1 68 ? 15.330 -3.505 -21.537 1.00 91.25 68 ASN A N 1
ATOM 536 C CA . ASN A 1 68 ? 15.567 -3.612 -22.9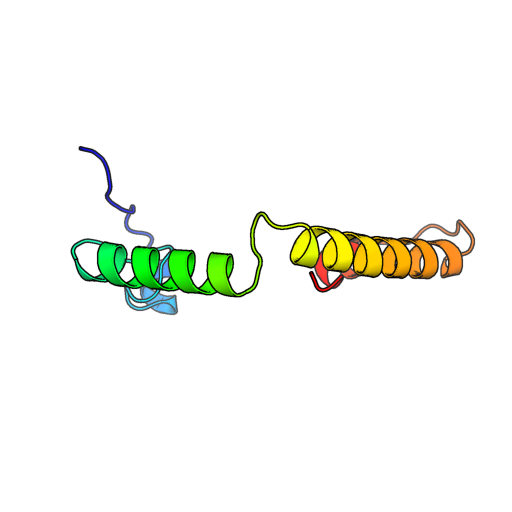83 1.00 91.25 68 ASN A CA 1
ATOM 537 C C . ASN A 1 68 ? 14.657 -4.644 -23.673 1.00 91.25 68 ASN A C 1
ATOM 539 O O . ASN A 1 68 ? 15.105 -5.392 -24.539 1.00 91.25 68 ASN A O 1
ATOM 543 N N . ALA A 1 69 ? 13.385 -4.709 -23.256 1.00 89.56 69 ALA A N 1
ATOM 544 C CA . ALA A 1 69 ? 12.388 -5.674 -23.737 1.00 89.56 69 ALA A CA 1
ATOM 545 C C . ALA A 1 69 ? 12.775 -7.155 -23.548 1.00 89.56 69 ALA A C 1
ATOM 547 O O . ALA A 1 69 ? 12.119 -8.044 -24.095 1.00 89.56 69 ALA A O 1
ATOM 548 N N . SER A 1 70 ? 13.812 -7.437 -22.755 1.00 92.94 70 SER A N 1
ATOM 549 C CA . SER A 1 70 ? 14.115 -8.801 -22.343 1.00 92.94 70 SER A CA 1
ATOM 550 C C . SER A 1 70 ? 13.039 -9.306 -21.374 1.00 92.94 70 SER A C 1
ATOM 552 O O . SER A 1 70 ? 12.484 -8.518 -20.600 1.00 92.94 70 SER A O 1
ATOM 554 N N . PRO A 1 71 ? 12.720 -10.612 -21.398 1.00 93.44 71 PRO A N 1
ATOM 555 C CA . PRO A 1 71 ? 11.841 -11.199 -20.401 1.00 93.44 71 PRO A CA 1
ATOM 556 C C . PRO A 1 71 ? 12.391 -10.956 -18.990 1.00 93.44 71 PRO A C 1
ATOM 558 O O . PRO A 1 71 ? 13.522 -11.328 -18.683 1.00 93.44 71 PRO A O 1
ATOM 561 N N . CYS A 1 72 ? 11.583 -10.347 -18.128 1.00 89.75 72 CYS A N 1
ATOM 562 C CA . CYS A 1 72 ? 11.921 -10.074 -16.735 1.00 89.75 72 CYS A CA 1
ATOM 563 C C . CYS A 1 72 ? 10.727 -10.389 -15.831 1.00 89.75 72 CYS A C 1
ATOM 565 O O . CYS A 1 72 ? 9.582 -10.258 -16.261 1.00 89.75 72 CYS A O 1
ATOM 567 N N . ASP A 1 73 ? 10.984 -10.750 -14.573 1.00 92.19 73 ASP A N 1
ATOM 568 C CA . ASP A 1 73 ? 9.949 -10.798 -13.536 1.00 92.19 73 ASP A CA 1
ATOM 569 C C . ASP A 1 73 ? 9.727 -9.381 -12.969 1.00 92.19 73 ASP A C 1
ATOM 571 O O . ASP A 1 73 ? 10.624 -8.838 -12.316 1.00 92.19 73 ASP A O 1
ATOM 575 N N . PRO A 1 74 ? 8.563 -8.746 -13.209 1.00 91.31 74 PRO A N 1
ATOM 576 C CA . PRO A 1 74 ? 8.308 -7.385 -12.760 1.00 91.31 74 PRO A CA 1
ATOM 577 C C . PRO A 1 74 ? 7.820 -7.313 -11.306 1.00 91.31 74 PRO A C 1
ATOM 579 O O . PRO A 1 74 ? 7.572 -6.209 -10.828 1.00 91.31 74 PRO A O 1
ATOM 582 N N . THR A 1 75 ? 7.664 -8.435 -10.590 1.00 93.38 75 THR A N 1
ATOM 583 C CA . THR A 1 75 ? 7.056 -8.464 -9.244 1.00 93.38 75 THR A CA 1
ATOM 584 C C . THR A 1 75 ? 7.735 -7.491 -8.280 1.00 93.38 75 THR A C 1
ATOM 586 O O . THR A 1 75 ? 7.063 -6.738 -7.577 1.00 93.38 75 THR A O 1
ATOM 589 N N . PHE A 1 76 ? 9.070 -7.448 -8.290 1.00 88.62 76 PHE A N 1
ATOM 590 C CA . PHE A 1 76 ? 9.829 -6.516 -7.457 1.00 88.62 76 PHE A CA 1
ATOM 591 C C . PHE A 1 76 ? 9.668 -5.061 -7.915 1.00 88.62 76 PHE A C 1
ATOM 593 O O . PHE A 1 76 ? 9.463 -4.178 -7.089 1.00 88.62 76 PHE A O 1
ATOM 600 N N . LEU A 1 77 ? 9.701 -4.809 -9.229 1.00 89.50 77 LEU A N 1
ATOM 601 C CA . LEU A 1 77 ? 9.525 -3.463 -9.778 1.00 89.50 77 LEU A CA 1
ATOM 602 C C . LEU A 1 77 ? 8.147 -2.898 -9.432 1.00 89.50 77 LEU A C 1
ATOM 604 O O . LEU A 1 77 ? 8.049 -1.750 -9.036 1.00 89.50 77 LEU A O 1
ATOM 608 N N . LEU A 1 78 ? 7.091 -3.700 -9.519 1.00 90.81 78 LEU A N 1
ATOM 609 C CA . LEU A 1 78 ? 5.737 -3.255 -9.191 1.00 90.81 78 LEU A CA 1
ATOM 610 C C . LEU A 1 78 ? 5.496 -3.152 -7.679 1.00 90.81 78 LEU A C 1
ATOM 612 O O . LEU A 1 78 ? 4.711 -2.316 -7.245 1.00 90.81 78 LEU A O 1
ATOM 616 N N . GLY A 1 79 ? 6.150 -3.997 -6.878 1.00 89.88 79 GLY A N 1
ATOM 617 C CA . GLY A 1 79 ? 5.975 -4.018 -5.425 1.00 89.88 79 GLY A CA 1
ATOM 618 C C . GLY A 1 79 ? 6.771 -2.950 -4.674 1.00 89.88 79 GLY A C 1
ATOM 619 O O . GLY A 1 79 ? 6.364 -2.554 -3.583 1.00 89.88 79 GLY A O 1
ATOM 620 N N . CYS A 1 80 ? 7.899 -2.498 -5.228 1.00 80.00 80 CYS A N 1
ATOM 621 C CA . CYS A 1 80 ? 8.825 -1.592 -4.547 1.00 80.00 80 CYS A CA 1
ATOM 622 C C . CYS A 1 80 ? 8.793 -0.151 -5.048 1.00 80.00 80 CYS A C 1
ATOM 624 O O . CYS A 1 80 ? 9.554 0.649 -4.514 1.00 80.00 80 CYS A O 1
ATOM 626 N N . VAL A 1 81 ? 7.945 0.188 -6.024 1.00 77.56 81 VAL A N 1
ATOM 627 C CA . VAL A 1 81 ? 7.704 1.589 -6.396 1.00 77.56 81 VAL A CA 1
ATOM 628 C C . VAL A 1 81 ? 7.092 2.292 -5.181 1.00 77.56 81 VAL A C 1
ATOM 630 O O . VAL A 1 81 ? 5.959 1.967 -4.804 1.00 77.56 81 VAL A O 1
ATOM 633 N N . PRO A 1 82 ? 7.835 3.193 -4.512 1.00 63.12 82 PRO A N 1
ATOM 634 C CA . PRO A 1 82 ? 7.270 3.985 -3.435 1.00 63.12 82 PRO A CA 1
ATOM 635 C C . PRO A 1 82 ? 6.111 4.809 -4.002 1.00 63.12 82 PRO A C 1
ATOM 637 O O . PRO A 1 82 ? 6.149 5.228 -5.147 1.00 63.12 82 PRO A O 1
ATOM 640 N N . CYS A 1 83 ? 5.049 5.024 -3.238 1.00 58.94 83 CYS A N 1
ATOM 641 C CA . CYS A 1 83 ? 4.061 6.062 -3.530 1.00 58.94 83 CYS A CA 1
ATOM 642 C C . CYS A 1 83 ? 3.704 6.798 -2.236 1.00 58.94 83 CYS A C 1
ATOM 644 O O . CYS A 1 83 ? 3.620 6.139 -1.173 1.00 58.94 83 CYS A O 1
#

Radius of gyration: 18.55 Å; Cα contacts (8 Å, |Δi|>4): 46; chains: 1; bounding box: 41×33×44 Å